Protein AF-B6Y6E1-F1 (afdb_monomer_lite)

Structure (mmCIF, N/CA/C/O backbone):
data_AF-B6Y6E1-F1
#
_entry.id   AF-B6Y6E1-F1
#
loop_
_atom_site.group_PDB
_atom_site.id
_atom_site.type_symbol
_atom_site.label_atom_id
_atom_site.label_alt_id
_atom_site.label_comp_id
_atom_site.label_asym_id
_atom_site.label_entity_id
_atom_site.label_seq_id
_atom_site.pdbx_PDB_ins_code
_atom_site.Cartn_x
_atom_site.Cartn_y
_atom_site.Cartn_z
_atom_site.occupancy
_atom_site.B_iso_or_equiv
_atom_site.auth_seq_id
_atom_site.auth_comp_id
_atom_site.auth_asym_id
_atom_site.auth_atom_id
_atom_site.pdbx_PDB_model_num
ATOM 1 N N . MET A 1 1 ? 17.413 -19.684 -11.911 1.00 49.50 1 MET A N 1
ATOM 2 C CA . MET A 1 1 ? 16.699 -19.002 -10.809 1.00 49.50 1 MET A CA 1
ATOM 3 C C . MET A 1 1 ? 15.950 -17.831 -11.418 1.00 49.50 1 MET A C 1
ATOM 5 O O . MET A 1 1 ? 16.577 -17.045 -12.114 1.00 49.50 1 MET A O 1
ATOM 9 N N . LYS A 1 2 ? 14.623 -17.764 -11.282 1.00 59.41 2 LYS A N 1
ATOM 10 C CA . LYS A 1 2 ? 13.827 -16.677 -11.868 1.00 59.41 2 LYS A CA 1
ATOM 11 C C . LYS A 1 2 ? 13.925 -15.485 -10.910 1.00 59.41 2 LYS A C 1
ATOM 13 O O . LYS A 1 2 ? 13.199 -15.437 -9.924 1.00 59.41 2 LYS A O 1
ATOM 18 N N . SER A 1 3 ? 14.914 -14.617 -11.124 1.00 68.81 3 SER A N 1
ATOM 19 C CA . SER A 1 3 ? 15.121 -13.436 -10.281 1.00 68.81 3 SER A CA 1
ATOM 20 C C . SER A 1 3 ? 13.981 -12.457 -10.512 1.00 68.81 3 SER A C 1
ATOM 22 O O . SER A 1 3 ? 13.831 -11.920 -11.606 1.00 68.81 3 SER A O 1
ATOM 24 N N . ILE A 1 4 ? 13.165 -12.245 -9.484 1.00 72.50 4 ILE A N 1
ATOM 25 C CA . ILE A 1 4 ? 12.218 -11.135 -9.467 1.00 72.50 4 ILE A CA 1
ATOM 26 C C . ILE A 1 4 ? 13.061 -9.852 -9.413 1.00 72.50 4 ILE A C 1
ATOM 28 O O . ILE A 1 4 ? 13.985 -9.792 -8.591 1.00 72.50 4 ILE A O 1
ATOM 32 N N . PRO A 1 5 ? 12.790 -8.840 -10.259 1.00 78.31 5 PRO A N 1
ATOM 33 C CA . PRO A 1 5 ? 13.478 -7.560 -10.180 1.00 78.31 5 PRO A CA 1
ATOM 34 C C . PRO A 1 5 ? 13.448 -7.039 -8.741 1.00 78.31 5 PRO A C 1
ATOM 36 O O . PRO A 1 5 ? 12.395 -7.040 -8.098 1.00 78.31 5 PRO A O 1
ATOM 39 N N . LEU A 1 6 ? 14.600 -6.607 -8.220 1.00 81.31 6 LEU A N 1
ATOM 40 C CA . LEU A 1 6 ? 14.732 -6.126 -6.838 1.00 81.31 6 LEU A CA 1
ATOM 41 C C . LEU A 1 6 ? 13.669 -5.068 -6.505 1.00 81.31 6 LEU A C 1
ATOM 43 O O . LEU A 1 6 ? 13.057 -5.132 -5.442 1.00 81.31 6 LEU A O 1
ATOM 47 N N . GLY A 1 7 ? 13.381 -4.162 -7.446 1.00 80.44 7 GLY A N 1
ATOM 48 C CA . GLY A 1 7 ? 12.341 -3.141 -7.298 1.00 80.44 7 GLY A CA 1
ATOM 49 C C . GLY A 1 7 ? 10.945 -3.723 -7.058 1.00 80.44 7 GLY A C 1
ATOM 50 O O . GLY A 1 7 ? 10.248 -3.280 -6.150 1.00 80.44 7 GLY A O 1
ATOM 51 N N . THR A 1 8 ? 10.551 -4.760 -7.802 1.00 82.44 8 THR A N 1
ATOM 52 C CA . THR A 1 8 ? 9.260 -5.436 -7.610 1.00 82.44 8 THR A CA 1
ATOM 53 C C . THR A 1 8 ? 9.214 -6.184 -6.277 1.00 82.44 8 THR A C 1
ATOM 55 O O . THR A 1 8 ? 8.198 -6.138 -5.589 1.00 82.44 8 THR A O 1
ATOM 58 N N . SER A 1 9 ? 10.313 -6.827 -5.872 1.00 84.50 9 SER A N 1
ATOM 59 C CA . SER A 1 9 ? 10.404 -7.534 -4.586 1.00 84.50 9 SER A CA 1
ATOM 60 C C . SER A 1 9 ? 10.230 -6.590 -3.392 1.00 84.50 9 SER A C 1
ATOM 62 O O . SER A 1 9 ? 9.428 -6.870 -2.500 1.00 84.50 9 SER A O 1
ATOM 64 N N . TYR A 1 10 ? 10.922 -5.445 -3.396 1.00 84.75 10 TYR A N 1
ATOM 65 C CA . TYR A 1 10 ? 10.777 -4.422 -2.355 1.00 84.75 10 TYR A CA 1
ATOM 66 C C . TYR A 1 10 ? 9.370 -3.824 -2.337 1.00 84.75 10 TYR A C 1
ATOM 68 O O . TYR A 1 10 ? 8.766 -3.708 -1.274 1.00 84.75 10 TYR A O 1
ATOM 76 N N . ALA A 1 11 ? 8.824 -3.507 -3.513 1.00 85.25 11 ALA A N 1
ATOM 77 C CA . ALA A 1 11 ? 7.487 -2.945 -3.644 1.00 85.25 11 ALA A CA 1
ATOM 78 C C . ALA A 1 11 ? 6.414 -3.887 -3.062 1.00 85.25 11 ALA A C 1
ATOM 80 O O . ALA A 1 11 ? 5.549 -3.451 -2.303 1.00 85.25 11 ALA A O 1
ATOM 81 N N . VAL A 1 12 ? 6.502 -5.191 -3.346 1.00 85.00 12 VAL A N 1
ATOM 82 C CA . VAL A 1 12 ? 5.580 -6.200 -2.801 1.00 85.00 12 VAL A CA 1
ATOM 83 C C . VAL A 1 12 ? 5.726 -6.333 -1.284 1.00 85.00 12 VAL A C 1
ATOM 85 O O . VAL A 1 12 ? 4.715 -6.353 -0.583 1.00 85.00 12 VAL A O 1
ATOM 88 N N . TRP A 1 13 ? 6.955 -6.379 -0.760 1.00 87.88 13 TRP A N 1
ATOM 89 C CA . TRP A 1 13 ? 7.194 -6.470 0.684 1.00 87.88 13 TRP A CA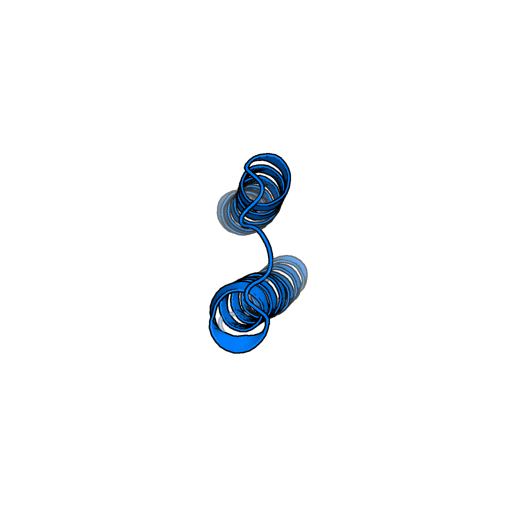 1
ATOM 90 C C . TRP A 1 13 ? 6.622 -5.264 1.442 1.00 87.88 13 TRP A C 1
ATOM 92 O O . TRP A 1 13 ? 5.886 -5.436 2.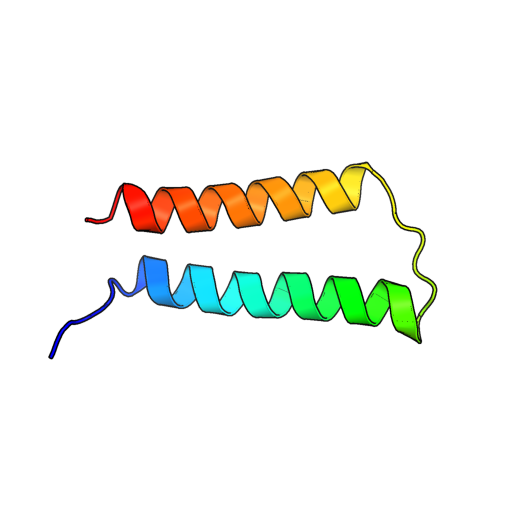416 1.00 87.88 13 TRP A O 1
ATOM 102 N N . THR A 1 14 ? 6.875 -4.046 0.952 1.00 88.12 14 THR A N 1
ATOM 103 C CA . THR A 1 14 ? 6.306 -2.820 1.524 1.00 88.12 14 THR A CA 1
ATOM 104 C C . THR A 1 14 ? 4.781 -2.822 1.442 1.00 88.12 14 THR A C 1
ATOM 106 O O . THR A 1 14 ? 4.127 -2.517 2.436 1.00 88.12 14 THR A O 1
ATOM 109 N N . GLY A 1 15 ? 4.203 -3.230 0.308 1.00 87.31 15 GLY A N 1
ATOM 110 C CA . GLY A 1 15 ? 2.751 -3.308 0.135 1.00 87.31 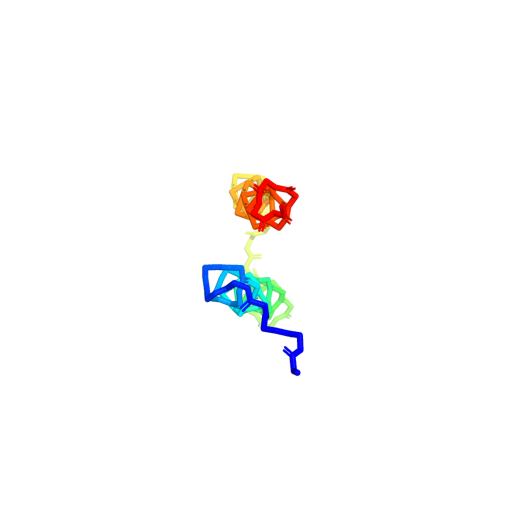15 GLY A CA 1
ATOM 111 C C . GLY A 1 15 ? 2.072 -4.231 1.143 1.00 87.31 15 GLY A C 1
ATOM 112 O O . GLY A 1 15 ? 1.078 -3.843 1.757 1.00 87.31 15 GLY A O 1
ATOM 113 N N . ILE A 1 16 ? 2.634 -5.422 1.368 1.00 88.38 16 ILE A N 1
ATOM 114 C CA . ILE A 1 16 ? 2.120 -6.376 2.362 1.00 88.38 16 ILE A CA 1
ATOM 115 C C . ILE A 1 16 ? 2.160 -5.757 3.765 1.00 88.38 16 ILE A C 1
ATOM 117 O O . ILE A 1 16 ? 1.168 -5.824 4.491 1.00 88.38 16 ILE A O 1
ATOM 121 N N . GLY A 1 17 ? 3.268 -5.105 4.129 1.00 90.06 17 GLY A N 1
ATOM 122 C CA . GLY A 1 17 ? 3.403 -4.421 5.415 1.00 90.06 17 GLY A CA 1
ATOM 123 C C . GLY A 1 17 ? 2.390 -3.287 5.598 1.00 90.06 17 GLY A C 1
ATOM 124 O O . GLY A 1 17 ? 1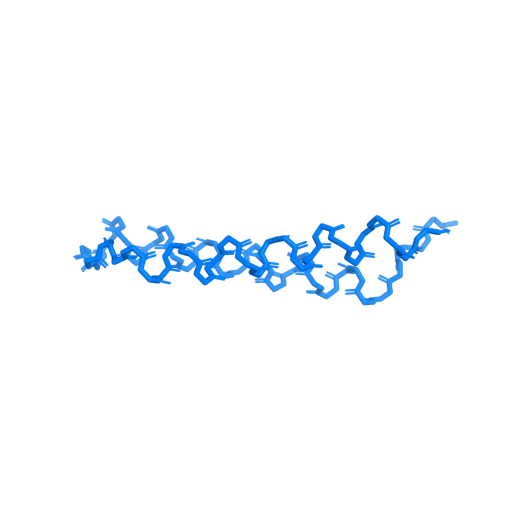.734 -3.209 6.634 1.00 90.06 17 GLY A O 1
ATOM 125 N N . SER A 1 18 ? 2.208 -2.438 4.582 1.00 88.19 18 SER A N 1
ATOM 126 C CA . SER A 1 18 ? 1.262 -1.316 4.627 1.00 88.19 18 SER A CA 1
ATOM 127 C C . SER A 1 18 ? -0.192 -1.776 4.748 1.00 88.19 18 SER A C 1
ATOM 129 O O . SER A 1 18 ? -0.942 -1.220 5.550 1.00 88.19 18 SER A O 1
ATOM 131 N N . ILE A 1 19 ? -0.592 -2.803 3.990 1.00 87.44 19 ILE A N 1
ATOM 132 C CA . ILE A 1 19 ? -1.947 -3.370 4.059 1.00 87.44 19 ILE A CA 1
ATOM 133 C C . ILE A 1 19 ? -2.170 -4.042 5.416 1.00 87.44 19 ILE A C 1
ATOM 135 O O . ILE A 1 19 ? -3.190 -3.795 6.056 1.00 87.44 19 ILE A O 1
ATOM 139 N N . GLY A 1 20 ? -1.211 -4.847 5.886 1.00 90.12 20 GLY A N 1
ATOM 140 C CA . GLY A 1 20 ? -1.296 -5.517 7.184 1.00 90.12 20 GLY A CA 1
ATOM 141 C C . GLY A 1 20 ? -1.423 -4.526 8.340 1.00 90.12 20 GLY A C 1
ATOM 142 O O . GLY A 1 20 ? -2.320 -4.659 9.169 1.00 90.12 20 GLY A O 1
ATOM 143 N N . ALA A 1 21 ? -0.595 -3.477 8.349 1.00 88.94 21 ALA A N 1
ATOM 144 C CA . ALA A 1 21 ? -0.677 -2.407 9.340 1.00 88.94 21 ALA A CA 1
ATOM 145 C C . ALA A 1 21 ? -2.024 -1.669 9.287 1.00 88.94 21 ALA A C 1
ATOM 147 O O . ALA A 1 21 ? -2.585 -1.333 10.329 1.00 88.94 21 ALA A O 1
ATOM 148 N N . ALA A 1 22 ? -2.575 -1.444 8.090 1.00 87.12 22 ALA A N 1
ATOM 149 C CA . ALA A 1 22 ? -3.882 -0.816 7.939 1.00 87.12 22 ALA A CA 1
ATOM 150 C C . ALA A 1 22 ? -5.013 -1.687 8.498 1.00 87.12 22 ALA A C 1
ATOM 152 O O . ALA A 1 22 ? -5.835 -1.189 9.259 1.00 87.12 22 ALA A O 1
ATOM 153 N N . ILE A 1 23 ? -5.026 -2.983 8.177 1.00 88.69 23 ILE A N 1
ATOM 154 C CA . ILE A 1 23 ? -6.034 -3.929 8.675 1.00 88.69 23 ILE A CA 1
ATOM 155 C C . ILE A 1 23 ? -5.950 -4.056 10.199 1.00 88.69 23 ILE A C 1
ATOM 157 O O . ILE A 1 23 ? -6.976 -3.982 10.872 1.00 88.69 23 ILE A O 1
ATOM 161 N N . ILE A 1 24 ? -4.741 -4.201 10.751 1.00 92.38 24 ILE A N 1
ATOM 162 C CA . ILE A 1 24 ? -4.533 -4.293 12.202 1.00 92.38 24 ILE A CA 1
ATOM 163 C C . ILE A 1 24 ? -4.975 -3.000 12.894 1.00 92.38 24 ILE A C 1
ATOM 165 O O . ILE A 1 24 ? -5.675 -3.071 13.900 1.00 92.38 24 ILE A O 1
ATOM 169 N N . GLY A 1 25 ? -4.635 -1.828 12.348 1.00 89.31 25 GLY A N 1
ATOM 170 C CA . GLY A 1 25 ? -5.092 -0.537 12.875 1.00 89.31 25 GLY A CA 1
ATOM 171 C C . GLY A 1 25 ? -6.617 -0.443 12.948 1.00 89.31 25 GLY A C 1
ATOM 172 O O . GLY A 1 25 ? -7.181 -0.081 13.977 1.00 89.31 25 GLY A O 1
ATOM 173 N N . ILE A 1 26 ? -7.306 -0.857 11.884 1.00 87.50 26 ILE A N 1
ATOM 174 C CA . ILE A 1 26 ? -8.772 -0.821 11.830 1.00 87.50 26 ILE A CA 1
ATOM 175 C C . ILE A 1 26 ? -9.387 -1.824 12.818 1.00 87.50 26 ILE A C 1
ATOM 177 O O . ILE A 1 26 ? -10.318 -1.478 13.538 1.00 87.50 26 ILE A O 1
ATOM 181 N N . MET A 1 27 ? -8.869 -3.056 12.880 1.00 89.69 27 MET A N 1
ATOM 182 C CA . MET A 1 27 ? -9.475 -4.137 13.667 1.00 89.69 27 MET A CA 1
ATOM 183 C C . MET A 1 27 ? -9.151 -4.063 15.167 1.00 89.69 27 MET A C 1
ATOM 185 O O . MET A 1 27 ? -10.028 -4.317 15.986 1.00 89.69 27 MET A O 1
ATOM 189 N N . PHE A 1 28 ? -7.912 -3.723 15.536 1.00 91.75 28 PHE A N 1
ATOM 190 C CA . PHE A 1 28 ? -7.459 -3.705 16.934 1.00 91.75 28 PHE A CA 1
ATOM 191 C C . PHE A 1 28 ? -7.493 -2.313 17.563 1.00 91.75 28 PHE A C 1
ATOM 193 O O . PHE A 1 28 ? -7.780 -2.197 18.752 1.00 91.75 28 PHE A O 1
ATOM 200 N N . PHE A 1 29 ? -7.221 -1.260 16.789 1.00 88.06 29 PHE A N 1
ATOM 201 C CA . PHE A 1 29 ? -7.148 0.111 17.306 1.00 88.06 29 PHE A CA 1
ATOM 202 C C . PHE A 1 29 ? -8.412 0.934 17.014 1.00 88.06 29 PHE A C 1
ATOM 204 O O . PHE A 1 29 ? -8.483 2.084 17.438 1.00 88.06 29 PHE A O 1
ATOM 211 N N . ASN A 1 30 ? -9.422 0.351 16.341 1.00 81.75 30 ASN A N 1
ATOM 212 C CA . ASN A 1 30 ? -10.638 1.050 15.892 1.00 81.75 30 ASN A CA 1
ATOM 213 C C . ASN A 1 30 ? -10.317 2.360 15.152 1.00 81.75 30 ASN A C 1
ATOM 215 O O . ASN A 1 30 ? -11.034 3.355 15.270 1.00 81.75 30 ASN A O 1
ATOM 219 N N . ASP A 1 31 ? -9.218 2.363 14.389 1.00 82.06 31 ASP A N 1
ATOM 220 C CA . ASP A 1 31 ? -8.837 3.517 13.586 1.00 82.06 31 ASP A CA 1
ATOM 221 C C . ASP A 1 31 ? -9.987 3.902 12.644 1.00 82.06 31 ASP A C 1
ATOM 223 O O . ASP A 1 31 ? -10.508 3.036 11.927 1.00 82.06 31 ASP A O 1
ATOM 227 N N . PRO A 1 32 ? -10.347 5.193 12.558 1.00 80.25 32 PRO A N 1
ATOM 228 C CA . PRO A 1 32 ? -11.360 5.631 11.619 1.00 80.25 32 PRO A CA 1
ATOM 229 C C . PRO A 1 32 ? -10.912 5.310 10.191 1.00 80.25 32 PRO A C 1
ATOM 231 O O . PRO A 1 32 ? -9.859 5.754 9.714 1.00 80.25 32 PRO A O 1
ATOM 234 N N . VAL A 1 33 ? -11.742 4.535 9.489 1.00 81.50 33 VAL A N 1
ATOM 235 C CA . VAL A 1 33 ? -11.544 4.218 8.074 1.00 81.50 33 VAL A CA 1
ATOM 236 C C . VAL A 1 33 ? -11.840 5.475 7.266 1.00 81.50 33 VAL A C 1
ATOM 238 O O . VAL A 1 33 ? -12.966 5.735 6.853 1.00 81.50 33 VAL A O 1
ATOM 241 N N . ASN A 1 34 ? -10.815 6.299 7.076 1.00 85.62 34 ASN A N 1
ATOM 242 C CA . ASN A 1 34 ? -10.937 7.510 6.286 1.00 85.62 34 ASN A CA 1
ATOM 243 C C . ASN A 1 34 ? -10.815 7.174 4.793 1.00 85.62 34 ASN A C 1
ATOM 245 O O . ASN A 1 34 ? -9.883 6.479 4.376 1.00 85.62 34 ASN A O 1
ATOM 249 N N . PHE A 1 35 ? -11.720 7.716 3.978 1.00 85.56 35 PHE A N 1
ATOM 250 C CA . PHE A 1 35 ? -11.717 7.536 2.527 1.00 85.56 35 PHE A CA 1
ATOM 251 C C . PHE A 1 35 ? -10.369 7.941 1.908 1.00 85.56 35 PHE A C 1
ATOM 253 O O . PHE A 1 35 ? -9.848 7.241 1.043 1.00 85.56 35 PHE A O 1
ATOM 260 N N . GLY A 1 36 ? -9.737 9.003 2.427 1.00 85.88 36 GLY A N 1
ATOM 261 C CA . GLY A 1 36 ? -8.402 9.428 1.992 1.00 85.88 36 GLY A CA 1
ATOM 262 C C . GLY A 1 36 ? -7.295 8.409 2.296 1.00 85.88 36 GLY A C 1
ATOM 263 O O . GLY A 1 36 ? -6.394 8.216 1.484 1.00 85.88 36 GLY A O 1
ATOM 264 N N . ARG A 1 37 ? -7.376 7.695 3.428 1.00 83.06 37 ARG A N 1
ATOM 265 C CA . ARG A 1 37 ? -6.413 6.640 3.796 1.00 83.06 37 ARG A CA 1
ATOM 266 C C . ARG A 1 37 ? -6.548 5.444 2.859 1.00 83.06 37 ARG A C 1
ATOM 268 O O . ARG A 1 37 ? -5.540 4.921 2.388 1.00 83.06 37 ARG A O 1
ATOM 275 N N . LEU A 1 38 ? -7.785 5.043 2.567 1.00 85.94 38 LEU A N 1
ATOM 276 C CA . LEU A 1 38 ? -8.073 3.928 1.669 1.00 85.94 38 LEU A CA 1
ATOM 277 C C . LEU A 1 38 ? -7.662 4.248 0.223 1.00 85.94 38 LEU A C 1
ATOM 279 O O . LEU A 1 38 ? -7.060 3.407 -0.438 1.00 85.94 38 LEU A O 1
ATOM 283 N N . PHE A 1 39 ? -7.908 5.480 -0.234 1.00 89.62 39 PHE A N 1
ATOM 284 C CA . PHE A 1 39 ? -7.470 5.958 -1.546 1.00 89.62 39 PHE A CA 1
ATOM 285 C C . PHE A 1 39 ? -5.941 5.948 -1.679 1.00 89.62 39 PHE A C 1
ATOM 287 O O . PHE A 1 39 ? -5.413 5.410 -2.649 1.00 89.62 39 PHE A O 1
ATOM 294 N N . SER A 1 40 ? -5.215 6.452 -0.677 1.00 86.75 40 SER A N 1
ATOM 295 C CA . SER A 1 40 ? -3.747 6.411 -0.667 1.00 86.75 40 SER A CA 1
ATOM 296 C C . SER A 1 40 ? -3.204 4.979 -0.669 1.00 86.75 40 SER A C 1
ATOM 298 O O . SER A 1 40 ? -2.267 4.681 -1.407 1.00 86.75 40 SER A O 1
ATOM 300 N N . LEU A 1 41 ? -3.815 4.067 0.097 1.00 86.44 41 LEU A N 1
ATOM 301 C CA . LEU A 1 41 ? -3.476 2.639 0.070 1.00 86.44 41 LEU A CA 1
ATOM 302 C C . LEU A 1 41 ? -3.705 2.028 -1.315 1.00 86.44 41 LEU A C 1
ATOM 304 O O . LEU A 1 41 ? -2.838 1.312 -1.814 1.00 86.44 41 LEU A O 1
ATOM 308 N N . ALA A 1 42 ? -4.827 2.347 -1.962 1.00 88.31 42 ALA A N 1
ATOM 309 C CA . ALA A 1 42 ? -5.109 1.895 -3.319 1.00 88.31 42 ALA A CA 1
ATOM 310 C C . ALA A 1 42 ? -4.069 2.418 -4.326 1.00 88.31 42 ALA A C 1
ATOM 312 O O . ALA A 1 42 ? -3.620 1.649 -5.173 1.00 88.31 42 ALA A O 1
ATOM 313 N N . LEU A 1 43 ? -3.620 3.676 -4.206 1.00 88.38 43 LEU A N 1
ATOM 314 C CA . LEU A 1 43 ? -2.545 4.227 -5.042 1.00 88.38 43 LEU A CA 1
ATOM 315 C C . LEU A 1 43 ? -1.219 3.483 -4.860 1.00 88.38 43 LEU A C 1
ATOM 317 O O . LEU A 1 43 ? -0.554 3.181 -5.850 1.00 88.38 43 LEU A O 1
ATOM 321 N N . VAL A 1 44 ? -0.839 3.159 -3.620 1.00 85.62 44 VAL A N 1
ATOM 322 C CA . VAL A 1 44 ? 0.378 2.376 -3.347 1.00 85.62 44 VAL A CA 1
ATOM 323 C C . VAL A 1 44 ? 0.280 1.004 -4.013 1.00 85.62 44 VAL A C 1
ATOM 325 O O . VAL A 1 44 ? 1.200 0.595 -4.719 1.00 85.62 44 VAL A O 1
ATOM 328 N N . VAL A 1 45 ? -0.854 0.315 -3.855 1.00 85.94 45 VAL A N 1
ATOM 329 C CA . VAL A 1 45 ? -1.088 -0.997 -4.477 1.00 85.94 45 VAL A CA 1
ATOM 330 C C . VAL A 1 45 ? -1.045 -0.909 -6.003 1.00 85.94 45 VAL A C 1
ATOM 332 O O . VAL A 1 45 ? -0.380 -1.726 -6.640 1.00 85.94 45 VAL A O 1
ATO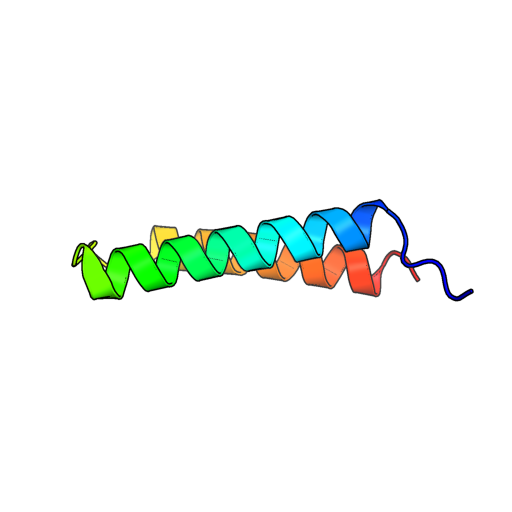M 335 N N . LEU A 1 46 ? -1.681 0.104 -6.595 1.00 88.25 46 LEU A N 1
ATOM 336 C CA . LEU A 1 46 ? -1.630 0.356 -8.036 1.00 88.25 46 LEU A CA 1
ATOM 337 C C . LEU A 1 46 ? -0.199 0.611 -8.525 1.00 88.25 46 LEU A C 1
ATOM 339 O O . LEU A 1 46 ? 0.183 0.076 -9.563 1.00 88.25 46 LEU A O 1
ATOM 343 N N . GLY A 1 47 ? 0.612 1.354 -7.768 1.00 85.94 47 GLY A N 1
ATOM 344 C CA . GLY A 1 47 ? 2.026 1.572 -8.075 1.00 85.94 47 GLY A CA 1
ATOM 345 C C . GLY A 1 47 ? 2.840 0.276 -8.070 1.00 85.94 47 GLY A C 1
ATOM 346 O O . GLY A 1 47 ? 3.623 0.035 -8.987 1.00 85.94 47 GLY A O 1
ATOM 347 N N . ILE A 1 48 ? 2.611 -0.605 -7.091 1.00 83.88 48 ILE A N 1
ATOM 348 C CA . ILE A 1 48 ? 3.277 -1.916 -7.005 1.00 83.88 48 ILE A CA 1
ATOM 349 C C . ILE A 1 48 ? 2.882 -2.806 -8.191 1.00 83.88 48 ILE A C 1
ATOM 351 O O . ILE A 1 48 ? 3.739 -3.446 -8.804 1.00 83.88 48 ILE A O 1
ATOM 355 N N . ILE A 1 49 ? 1.590 -2.839 -8.536 1.00 84.25 49 ILE A N 1
ATOM 356 C CA . ILE A 1 49 ? 1.088 -3.590 -9.693 1.00 84.25 49 ILE A CA 1
ATOM 357 C C . ILE A 1 49 ? 1.684 -3.021 -10.983 1.00 84.25 49 ILE A C 1
ATOM 359 O O . ILE A 1 49 ? 2.168 -3.792 -11.807 1.00 84.25 49 ILE A O 1
ATOM 363 N N . GLY A 1 50 ? 1.721 -1.695 -11.133 1.00 85.19 50 GLY A N 1
ATOM 364 C CA . GLY A 1 50 ? 2.356 -1.016 -12.260 1.00 85.19 50 GLY A CA 1
ATOM 365 C C . GLY A 1 50 ? 3.823 -1.411 -12.403 1.00 85.19 50 GLY A C 1
ATOM 366 O O . GLY A 1 50 ? 4.228 -1.868 -13.465 1.00 85.19 50 GLY A O 1
ATOM 367 N N . LEU A 1 51 ? 4.603 -1.356 -11.322 1.00 80.75 51 LEU A N 1
ATOM 368 C CA . LEU A 1 51 ? 5.996 -1.810 -11.332 1.00 80.75 51 LEU A CA 1
ATOM 369 C C . LEU A 1 51 ? 6.121 -3.279 -11.742 1.00 80.75 51 LEU A C 1
ATOM 371 O O . LEU A 1 51 ? 7.024 -3.618 -12.492 1.00 80.75 51 LEU A O 1
ATOM 375 N N . LYS A 1 52 ? 5.222 -4.161 -11.299 1.00 77.25 52 LYS A N 1
ATOM 376 C CA . LYS A 1 52 ? 5.232 -5.569 -11.721 1.00 77.25 52 LYS A CA 1
ATOM 377 C C . LYS A 1 52 ? 4.902 -5.739 -13.211 1.00 77.25 52 LYS A C 1
ATOM 379 O O . LYS A 1 52 ? 5.478 -6.611 -13.850 1.00 77.25 52 LYS A O 1
ATOM 384 N N . VAL A 1 53 ? 3.969 -4.947 -13.741 1.00 79.94 53 VAL A N 1
ATOM 385 C CA . VAL A 1 53 ? 3.517 -5.016 -15.142 1.00 79.94 53 VAL A CA 1
ATOM 386 C C . VAL A 1 53 ? 4.550 -4.416 -16.098 1.00 79.94 53 VAL A C 1
ATOM 388 O O . VAL A 1 53 ? 4.817 -5.008 -17.136 1.00 79.94 53 VAL A O 1
ATOM 391 N N . PHE A 1 54 ? 5.149 -3.276 -15.743 1.00 76.19 54 PHE A N 1
ATOM 392 C CA . PHE A 1 54 ? 6.126 -2.566 -16.575 1.00 76.19 54 PHE A CA 1
ATOM 393 C C . PHE A 1 54 ? 7.575 -3.044 -16.388 1.00 76.19 54 PHE A C 1
ATOM 395 O O . PHE A 1 54 ? 8.407 -2.760 -17.239 1.00 76.19 54 PHE A O 1
ATOM 402 N N . SER A 1 55 ? 7.902 -3.746 -15.294 1.00 64.31 55 SER A N 1
ATOM 403 C CA . SER A 1 55 ? 9.247 -4.310 -15.059 1.00 64.31 55 SER A CA 1
ATOM 404 C C . SER A 1 55 ? 9.444 -5.709 -15.670 1.00 64.31 55 SER A C 1
ATOM 406 O O . SER A 1 55 ? 10.382 -6.411 -15.277 1.00 64.31 55 SER A O 1
ATOM 408 N N . ASN A 1 56 ? 8.567 -6.125 -16.587 1.00 52.62 56 ASN A N 1
ATOM 409 C CA . ASN A 1 56 ? 8.710 -7.328 -17.412 1.00 52.62 56 ASN A CA 1
ATOM 410 C C . ASN A 1 56 ? 9.269 -6.968 -18.789 1.00 52.62 56 ASN A C 1
ATOM 412 O O . ASN A 1 56 ? 10.016 -7.803 -19.340 1.00 52.62 56 ASN A O 1
#

Secondary structure (DSSP, 8-state):
-----HHHHHHHHHHHHHHHHHHHHHHHH-----HHHHHHHHHHHHHHHHHHHHT-

Sequence (56 aa):
MKSIPLGTSYAVWTGIGSIGAAIIGIMFFNDPVNFGRLFSLALVVLGIIGLKVFSN

Foldseek 3Di:
DPDDPPVLVVLVVVLVVLVVVVVCCCPPVVPPPDPVSVVVNVVSVVVSVVCNVVV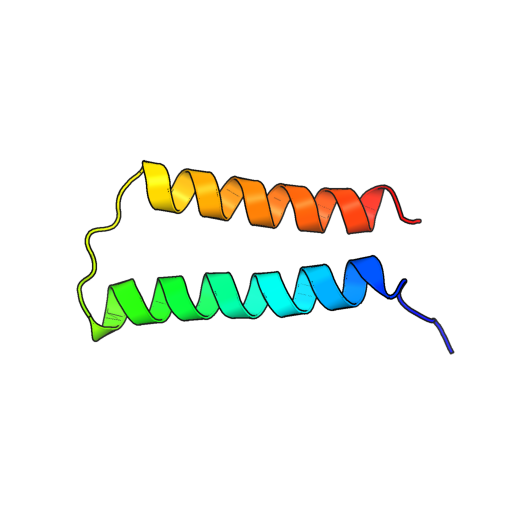D

pLDDT: mean 82.94, std 8.72, range [49.5, 92.38]

Radius of gyration: 13.47 Å; chains: 1; bounding box: 28×28×35 Å